Protein AF-G1V9U9-F1 (afdb_monomer_lite)

Radius of gyration: 15.16 Å; chains: 1; bounding box: 23×29×42 Å

Secondary structure (DSSP, 8-state):
-PPPPPPPTT-HHHHHIIIIISS-EEEEEETTEEEEEE--S-GGGGTTT--

Foldseek 3Di:
DPDDDDDDPPDPVVVCCVPPVVFDWDFDQDPNDTDIDTPDPDPVVVVPPDD

Structure (mmCIF, N/CA/C/O backbone):
data_AF-G1V9U9-F1
#
_entry.id   AF-G1V9U9-F1
#
loop_
_atom_site.group_PDB
_atom_site.id
_atom_site.type_symbol
_atom_site.label_atom_id
_atom_site.label_alt_id
_atom_site.label_comp_id
_atom_site.label_asym_id
_atom_site.label_entity_id
_atom_site.label_seq_id
_atom_site.pdbx_PDB_ins_code
_atom_site.Cartn_x
_atom_site.Cartn_y
_atom_site.Cartn_z
_atom_site.occupancy
_atom_site.B_iso_or_equiv
_atom_site.auth_seq_id
_atom_site.auth_comp_id
_atom_site.auth_asym_id
_atom_site.auth_atom_id
_atom_site.pdbx_PDB_model_num
ATOM 1 N N . SER A 1 1 ? 3.805 21.275 23.395 1.00 62.78 1 SER A N 1
ATOM 2 C CA . SER A 1 1 ? 3.111 20.513 22.340 1.00 62.78 1 SER A CA 1
ATOM 3 C C . SER A 1 1 ? 2.166 19.546 23.020 1.00 62.78 1 SER A C 1
ATOM 5 O O . SER A 1 1 ? 2.629 18.691 23.771 1.00 62.78 1 SER A O 1
ATOM 7 N N . GLU A 1 2 ? 0.861 19.762 22.884 1.00 73.00 2 GLU A N 1
ATOM 8 C CA . GLU A 1 2 ? -0.146 18.911 23.514 1.00 73.00 2 GLU A CA 1
ATOM 9 C C . GLU A 1 2 ? -0.105 17.533 22.838 1.00 73.00 2 GLU A C 1
ATOM 11 O O . GLU A 1 2 ? -0.282 17.411 21.626 1.00 73.00 2 GLU A O 1
ATOM 16 N N . LYS A 1 3 ? 0.245 16.488 23.597 1.00 76.69 3 LYS A N 1
ATOM 17 C CA . LYS A 1 3 ? 0.386 15.144 23.030 1.00 76.69 3 LYS A CA 1
ATOM 18 C C . LYS A 1 3 ? -0.998 14.619 22.662 1.00 76.69 3 LYS A C 1
ATOM 20 O O . LYS A 1 3 ? -1.853 14.442 23.528 1.00 76.69 3 LYS A O 1
ATOM 25 N N . VAL A 1 4 ? -1.193 14.333 21.378 1.00 78.88 4 VAL A N 1
ATOM 26 C CA . VAL A 1 4 ? -2.416 13.706 20.869 1.00 78.88 4 VAL A CA 1
ATOM 27 C C . VAL A 1 4 ? -2.633 12.367 21.581 1.00 78.88 4 VAL A C 1
ATOM 29 O O . VAL A 1 4 ? -1.719 11.544 21.679 1.00 78.88 4 VAL A O 1
ATOM 32 N N . LYS A 1 5 ? -3.849 12.147 22.094 1.00 85.19 5 LYS A N 1
ATOM 33 C CA . LYS A 1 5 ? -4.210 10.905 22.790 1.00 85.19 5 LYS A CA 1
ATOM 34 C C . LYS A 1 5 ? -4.152 9.705 21.825 1.00 85.19 5 LYS A C 1
ATOM 36 O O . LYS A 1 5 ? -4.626 9.822 20.694 1.00 85.19 5 LYS A O 1
ATOM 41 N N . PRO A 1 6 ? -3.631 8.538 22.254 1.00 83.00 6 PRO A N 1
ATOM 42 C CA . PRO A 1 6 ? -3.570 7.348 21.408 1.00 83.00 6 PRO A CA 1
ATOM 43 C C . PRO A 1 6 ? -4.951 6.905 20.908 1.00 83.00 6 PRO A C 1
ATOM 45 O O . PRO A 1 6 ? -5.915 6.834 21.672 1.00 83.00 6 PRO A O 1
ATOM 48 N N . LEU A 1 7 ? -5.039 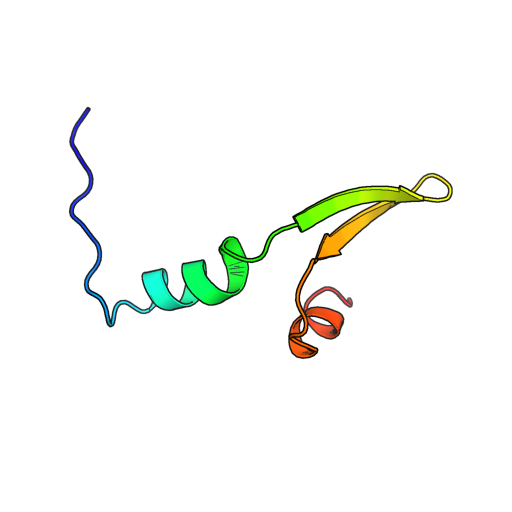6.545 19.624 1.00 86.44 7 LEU A N 1
ATOM 49 C CA . LEU A 1 7 ? -6.271 6.019 19.036 1.00 86.44 7 LEU A CA 1
ATOM 50 C C . LEU A 1 7 ? -6.606 4.630 19.595 1.00 86.44 7 LEU A C 1
ATOM 52 O O . LEU A 1 7 ? -5.738 3.754 19.702 1.00 86.44 7 LEU A O 1
ATOM 56 N N . LYS A 1 8 ? -7.900 4.397 19.853 1.00 90.12 8 LYS A N 1
ATOM 57 C CA . LYS A 1 8 ? -8.435 3.064 20.173 1.00 90.12 8 LYS A CA 1
ATOM 58 C C . LYS A 1 8 ? -8.050 2.060 19.078 1.00 90.12 8 LYS A C 1
ATOM 60 O O . LYS A 1 8 ? -8.028 2.400 17.895 1.00 90.12 8 LYS A O 1
ATOM 65 N N . LYS A 1 9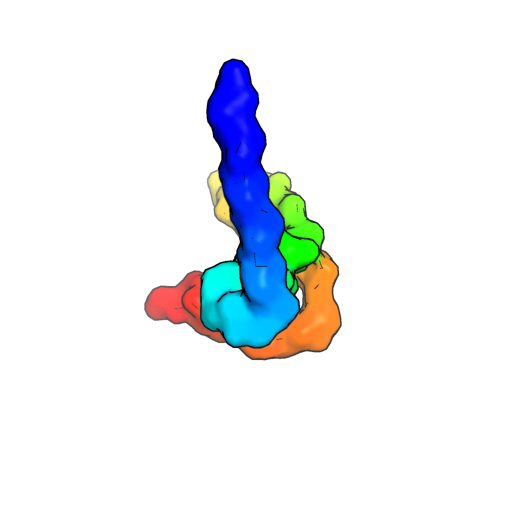 ? -7.776 0.806 19.462 1.00 82.06 9 LYS A N 1
ATOM 66 C CA . LYS A 1 9 ? -7.352 -0.258 18.527 1.00 82.06 9 LYS A CA 1
ATOM 67 C C . LYS A 1 9 ? -8.379 -0.522 17.417 1.00 82.06 9 LYS A C 1
ATOM 69 O O . LYS A 1 9 ? -7.980 -0.756 16.287 1.00 82.06 9 LYS A O 1
ATOM 74 N N . THR A 1 10 ? -9.667 -0.400 17.726 1.00 87.12 10 THR A N 1
ATOM 75 C CA . THR A 1 10 ? -10.798 -0.580 16.799 1.00 87.12 10 THR A CA 1
ATOM 76 C C . THR A 1 10 ? -11.183 0.694 16.039 1.00 87.12 10 THR A C 1
ATOM 78 O O . THR A 1 10 ? -12.218 0.737 15.379 1.00 87.12 10 THR A O 1
ATOM 81 N N . SER A 1 11 ? -10.387 1.764 16.137 1.00 92.44 11 SER A N 1
ATOM 82 C CA . SER A 1 11 ? -10.673 3.012 15.431 1.00 92.44 11 SER A CA 1
ATOM 83 C C . SER A 1 11 ? -10.607 2.811 13.917 1.00 92.44 11 SER A C 1
ATOM 85 O O . SER A 1 11 ? -9.588 2.360 13.387 1.00 92.44 11 SER A O 1
ATOM 87 N N . ARG A 1 12 ? -11.659 3.239 13.210 1.00 88.25 12 ARG A N 1
ATOM 88 C CA . ARG A 1 12 ? -11.707 3.265 11.739 1.00 88.25 12 ARG A CA 1
ATOM 89 C C . ARG A 1 12 ? -10.541 4.050 11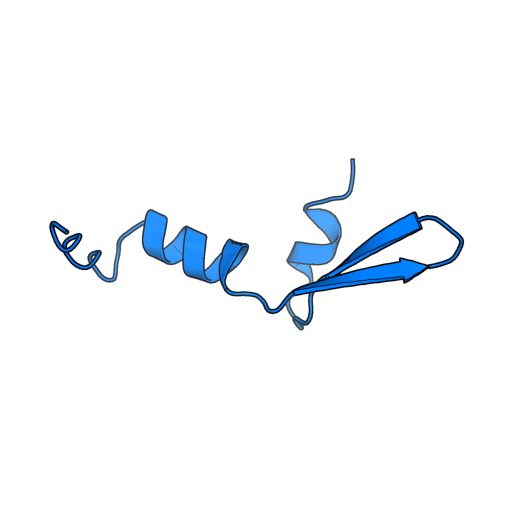.140 1.00 88.25 12 ARG A C 1
ATOM 91 O O . ARG A 1 12 ? -9.975 3.618 10.147 1.00 88.25 12 ARG A O 1
ATOM 98 N N . LEU A 1 13 ? -10.136 5.153 11.778 1.00 87.69 13 LEU A N 1
ATOM 99 C CA . LEU A 1 13 ? -8.989 5.953 11.341 1.00 87.69 13 LEU A CA 1
ATOM 100 C C . LEU A 1 13 ? -7.681 5.160 11.441 1.00 87.69 13 LEU A C 1
ATOM 102 O O . LEU A 1 13 ? -6.847 5.219 10.547 1.00 87.69 13 LEU A O 1
ATOM 106 N N . LYS A 1 14 ? -7.510 4.373 12.508 1.00 84.88 14 LYS A N 1
ATOM 107 C CA . LYS A 1 14 ? -6.323 3.528 12.678 1.00 84.88 14 LYS A CA 1
ATOM 108 C C . LYS A 1 14 ? -6.277 2.419 11.627 1.00 84.88 14 LYS A C 1
ATOM 110 O O . LYS A 1 14 ? -5.213 2.160 11.075 1.00 84.88 14 LYS A O 1
ATOM 115 N N . ALA A 1 15 ? -7.424 1.810 11.322 1.00 83.25 15 ALA A N 1
ATOM 116 C CA . ALA A 1 15 ? -7.540 0.854 10.227 1.00 83.25 15 ALA A CA 1
ATOM 117 C C . ALA A 1 15 ? -7.229 1.519 8.878 1.00 83.25 15 ALA A C 1
ATOM 119 O O . ALA A 1 15 ? -6.427 0.985 8.121 1.00 83.25 15 ALA A O 1
ATOM 120 N N . PHE A 1 16 ? -7.771 2.709 8.610 1.00 83.31 16 PHE A N 1
ATOM 121 C CA . PHE A 1 16 ? -7.472 3.471 7.399 1.00 83.31 16 PHE A CA 1
ATOM 122 C C . PHE A 1 16 ? -5.972 3.761 7.260 1.00 83.31 16 PHE A C 1
ATOM 124 O O . PHE A 1 16 ? -5.393 3.453 6.229 1.00 83.31 16 PHE A O 1
ATOM 131 N N . ILE A 1 17 ? -5.309 4.260 8.306 1.00 82.94 17 ILE A N 1
ATOM 132 C CA . ILE A 1 17 ? -3.862 4.534 8.295 1.00 82.94 17 ILE A CA 1
ATOM 133 C C . ILE A 1 17 ? -3.051 3.246 8.077 1.00 82.94 17 ILE A C 1
ATOM 135 O O . ILE A 1 17 ? -2.108 3.235 7.286 1.00 82.94 17 ILE A O 1
ATOM 139 N N . LEU A 1 18 ? -3.418 2.145 8.740 1.00 75.12 18 LEU A N 1
ATOM 140 C CA . LEU A 1 18 ? -2.734 0.858 8.577 1.00 75.12 18 LEU A CA 1
ATOM 141 C C . LEU A 1 18 ? -2.834 0.328 7.143 1.00 75.12 18 LEU A C 1
ATOM 143 O O . LEU A 1 18 ? -1.873 -0.228 6.620 1.00 75.12 18 LEU A O 1
ATOM 147 N N . HIS A 1 19 ? -3.993 0.490 6.511 1.00 75.56 19 HIS A N 1
ATOM 148 C CA . HIS A 1 19 ? -4.190 0.029 5.147 1.00 75.56 19 HIS A CA 1
ATOM 149 C C . HIS A 1 19 ? -3.581 1.038 4.166 1.00 75.56 19 HIS A C 1
ATOM 151 O O . HIS A 1 19 ? -2.687 0.695 3.411 1.00 75.56 19 HIS A O 1
ATOM 157 N N . PHE A 1 20 ? -3.977 2.299 4.183 1.00 69.00 20 PHE A N 1
ATOM 158 C CA . PHE A 1 20 ? -3.666 3.219 3.088 1.00 69.00 20 PHE A CA 1
ATOM 159 C C . PHE A 1 20 ? -2.382 4.032 3.271 1.00 69.00 20 PHE A C 1
ATOM 161 O O . PHE A 1 20 ? -1.806 4.465 2.282 1.00 69.00 20 PHE A O 1
ATOM 168 N N . VAL A 1 21 ? -1.907 4.226 4.504 1.00 74.25 21 VAL A N 1
ATOM 169 C CA . VAL A 1 21 ? -0.758 5.110 4.790 1.00 74.25 21 VAL A CA 1
ATOM 170 C C . VAL A 1 21 ? 0.499 4.324 5.164 1.00 74.25 21 VAL A C 1
ATOM 172 O O . VAL A 1 21 ? 1.609 4.800 4.970 1.00 74.25 21 VAL A O 1
ATOM 175 N N . SER A 1 22 ? 0.347 3.108 5.692 1.00 78.88 22 SER A N 1
ATOM 176 C CA . SER A 1 22 ? 1.474 2.346 6.255 1.00 78.88 22 SER A CA 1
ATOM 177 C C . SER A 1 22 ? 2.224 1.490 5.232 1.00 78.88 22 SER A C 1
ATOM 179 O O . SER A 1 22 ? 3.189 0.821 5.595 1.00 78.88 22 SER A O 1
ATOM 181 N N . VAL A 1 23 ? 1.786 1.465 3.969 1.00 82.19 23 VAL A N 1
ATOM 182 C CA . VAL A 1 23 ? 2.488 0.727 2.913 1.00 82.19 23 VAL A CA 1
ATOM 183 C C . VAL A 1 23 ? 3.747 1.503 2.517 1.00 82.19 23 VAL A C 1
ATOM 185 O O . VAL A 1 23 ? 3.638 2.683 2.179 1.00 82.19 23 VAL A O 1
ATOM 188 N N . PRO A 1 24 ? 4.938 0.874 2.518 1.00 85.94 24 PRO A N 1
ATOM 189 C CA . PRO A 1 24 ? 6.142 1.517 2.014 1.00 85.94 24 PRO A CA 1
ATOM 190 C C . PRO A 1 24 ? 5.962 1.895 0.544 1.00 85.94 24 PRO A C 1
ATOM 192 O O . PRO A 1 24 ? 5.598 1.061 -0.288 1.00 85.94 24 PRO A O 1
ATOM 195 N N . ALA A 1 25 ? 6.244 3.153 0.226 1.00 88.25 25 ALA A N 1
ATOM 196 C CA . ALA A 1 25 ? 6.076 3.692 -1.111 1.00 88.25 25 ALA A CA 1
ATOM 197 C C . ALA A 1 25 ? 7.280 4.544 -1.511 1.00 88.25 25 ALA A C 1
ATOM 199 O O . ALA A 1 25 ? 7.933 5.159 -0.662 1.00 88.25 25 ALA A O 1
ATOM 200 N N . LYS A 1 26 ? 7.568 4.597 -2.8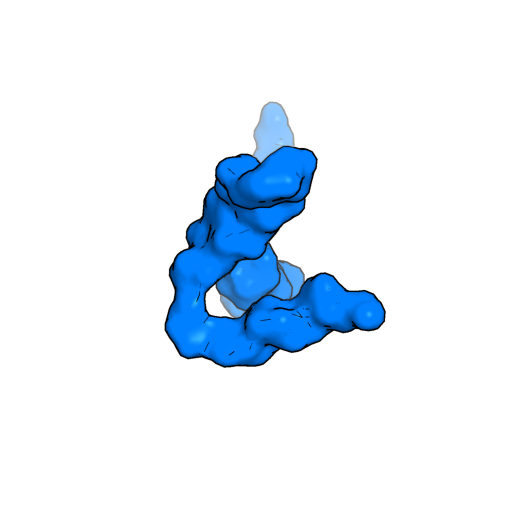11 1.00 91.31 26 LYS A N 1
ATOM 201 C CA . LYS A 1 26 ? 8.630 5.439 -3.366 1.00 91.31 26 LYS A CA 1
ATOM 202 C C . LYS A 1 26 ? 8.210 6.015 -4.710 1.00 91.31 26 LYS A C 1
ATOM 204 O O . LYS A 1 26 ? 7.812 5.276 -5.603 1.00 91.31 26 LYS A O 1
ATOM 209 N N . TRP A 1 27 ? 8.378 7.323 -4.877 1.00 93.00 27 TRP A N 1
ATOM 210 C CA . TRP A 1 27 ? 8.300 7.955 -6.190 1.00 93.00 27 TRP A CA 1
ATOM 211 C C . TRP A 1 27 ? 9.553 7.622 -7.000 1.00 93.00 27 TRP A C 1
ATOM 213 O O . TRP A 1 27 ? 10.678 7.874 -6.560 1.00 93.00 27 TRP A O 1
ATOM 223 N N . VAL A 1 28 ? 9.360 7.043 -8.181 1.00 94.94 28 VAL A N 1
ATOM 224 C CA . VAL A 1 28 ? 10.430 6.681 -9.113 1.00 94.94 28 VAL A CA 1
ATOM 225 C C . VAL A 1 28 ? 10.213 7.434 -10.418 1.00 94.94 28 VAL A C 1
ATOM 227 O O . VAL A 1 28 ? 9.091 7.536 -10.911 1.00 94.94 28 VAL A O 1
ATOM 230 N N . ARG A 1 29 ? 11.293 7.985 -10.977 1.00 96.00 29 ARG A N 1
ATOM 231 C CA . ARG A 1 29 ? 11.249 8.682 -12.261 1.00 96.00 29 ARG A CA 1
ATOM 232 C C . ARG A 1 29 ? 11.532 7.697 -13.393 1.00 96.00 29 ARG A C 1
ATOM 234 O O . ARG A 1 29 ? 12.648 7.199 -13.499 1.00 96.00 29 ARG A O 1
ATOM 241 N N . THR A 1 30 ? 10.542 7.468 -14.248 1.00 94.44 30 THR A N 1
ATOM 242 C CA . THR A 1 30 ? 10.614 6.547 -15.392 1.00 94.44 30 THR A CA 1
ATOM 243 C C . THR A 1 30 ? 10.180 7.289 -16.647 1.00 94.44 30 THR A C 1
ATOM 245 O O . THR A 1 30 ? 9.099 7.868 -16.671 1.00 94.44 30 THR A O 1
ATOM 248 N N . GLY A 1 31 ? 11.018 7.326 -17.690 1.00 88.00 31 GLY A N 1
ATOM 249 C CA . GLY A 1 31 ? 10.617 7.861 -19.002 1.00 88.00 31 GLY A CA 1
ATOM 250 C C . GLY A 1 31 ? 10.017 9.278 -18.979 1.00 88.00 31 GLY A C 1
ATOM 251 O O . GLY A 1 31 ? 9.126 9.570 -19.763 1.00 88.00 31 GLY A O 1
ATOM 252 N N . ARG A 1 32 ? 10.494 10.161 -18.083 1.00 94.50 32 ARG A N 1
ATOM 253 C CA . ARG A 1 32 ? 9.996 11.536 -17.815 1.00 94.50 32 ARG A CA 1
ATOM 254 C C . ARG A 1 32 ? 8.724 11.658 -16.962 1.00 94.50 32 ARG A C 1
ATOM 256 O O . ARG A 1 32 ? 8.357 12.786 -16.625 1.00 94.50 32 ARG A O 1
ATOM 263 N N . GLN A 1 33 ? 8.128 10.559 -16.520 1.00 94.56 33 GLN A N 1
ATOM 264 C CA . GLN A 1 33 ? 7.017 10.548 -15.565 1.00 94.56 33 GLN A CA 1
ATOM 265 C C . GLN A 1 33 ? 7.507 10.197 -14.155 1.00 94.56 33 GLN A C 1
ATOM 267 O O . GLN A 1 33 ? 8.494 9.479 -13.993 1.00 94.56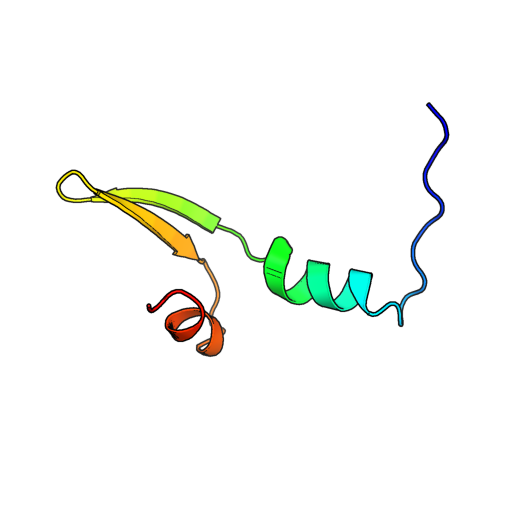 33 GLN A O 1
ATOM 272 N N . ASN A 1 34 ? 6.838 10.728 -13.130 1.00 92.88 34 ASN A N 1
ATOM 273 C CA . ASN A 1 34 ? 7.025 10.285 -11.749 1.00 92.88 34 ASN A CA 1
ATOM 274 C C . ASN A 1 34 ? 5.914 9.285 -11.431 1.00 92.88 34 ASN A C 1
ATOM 276 O O . ASN A 1 34 ? 4.741 9.642 -11.479 1.00 92.88 34 ASN A O 1
ATOM 280 N N . VAL A 1 35 ? 6.292 8.051 -11.119 1.00 90.19 35 VAL A N 1
ATOM 281 C CA . VAL A 1 35 ? 5.371 6.952 -10.818 1.00 90.19 35 VAL A CA 1
ATOM 282 C C . VAL A 1 35 ? 5.527 6.578 -9.350 1.00 90.19 35 VAL A C 1
ATOM 284 O O . VAL A 1 35 ? 6.652 6.449 -8.857 1.00 90.19 35 VAL A O 1
ATOM 287 N N . LEU A 1 36 ? 4.415 6.425 -8.633 1.00 88.94 36 LEU A N 1
ATOM 288 C CA . LEU A 1 36 ? 4.429 5.955 -7.252 1.00 88.94 36 LEU A CA 1
ATOM 289 C C . LEU A 1 36 ? 4.514 4.432 -7.248 1.00 88.94 36 LEU A C 1
ATOM 291 O O . LEU A 1 36 ? 3.574 3.760 -7.658 1.00 88.94 36 LEU A O 1
ATOM 295 N N . ASN A 1 37 ? 5.626 3.884 -6.766 1.00 88.25 37 ASN A N 1
ATOM 296 C CA . ASN A 1 37 ? 5.764 2.449 -6.579 1.00 88.25 37 ASN A CA 1
ATOM 297 C C . ASN A 1 37 ? 5.366 2.061 -5.150 1.00 88.25 37 ASN A C 1
ATOM 299 O O . ASN A 1 37 ? 5.939 2.586 -4.190 1.00 88.25 37 ASN A O 1
ATOM 303 N N . LEU A 1 38 ? 4.410 1.141 -5.013 1.00 89.19 38 LEU A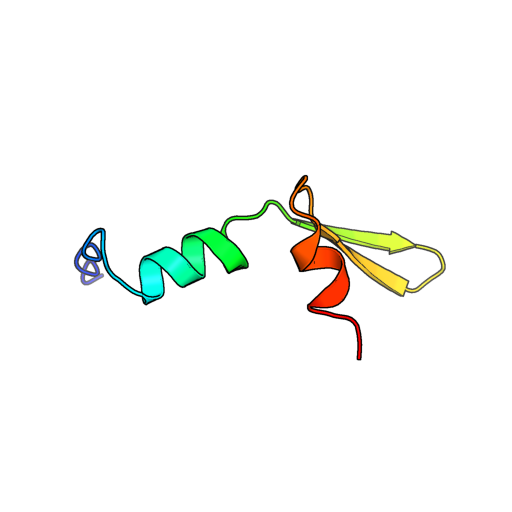 N 1
ATOM 304 C CA . LEU A 1 38 ? 3.950 0.602 -3.731 1.00 89.19 38 LEU A CA 1
ATOM 305 C C . LEU A 1 38 ? 4.584 -0.774 -3.498 1.00 89.19 38 LEU A C 1
ATOM 307 O O . LEU A 1 38 ? 4.363 -1.704 -4.270 1.00 89.19 38 LEU A O 1
ATOM 311 N N . TYR A 1 39 ? 5.356 -0.930 -2.421 1.00 87.44 39 TYR A N 1
ATOM 312 C CA . TYR A 1 39 ? 6.035 -2.190 -2.100 1.00 87.44 39 TYR A CA 1
ATOM 313 C C . TYR A 1 39 ? 5.147 -3.078 -1.232 1.00 87.44 39 TYR A C 1
ATOM 315 O O . TYR A 1 39 ? 5.349 -3.224 -0.025 1.00 87.44 39 TYR A O 1
ATOM 323 N N . THR A 1 40 ? 4.123 -3.662 -1.846 1.00 86.62 40 THR A N 1
ATOM 324 C CA . THR A 1 40 ? 3.194 -4.567 -1.170 1.00 86.62 40 THR A CA 1
ATOM 325 C C . THR A 1 40 ? 2.785 -5.718 -2.080 1.00 86.62 40 THR A C 1
ATOM 327 O O . THR A 1 40 ? 2.693 -5.562 -3.291 1.00 86.62 40 THR A O 1
ATOM 330 N N . ASN A 1 41 ? 2.515 -6.884 -1.493 1.00 86.00 41 ASN A N 1
ATOM 331 C CA . ASN A 1 41 ? 1.952 -8.046 -2.186 1.00 86.00 41 ASN A CA 1
ATOM 332 C C . ASN A 1 41 ? 0.420 -7.971 -2.330 1.00 86.00 41 ASN A C 1
ATOM 334 O O . ASN A 1 41 ? -0.210 -8.893 -2.842 1.00 86.00 41 ASN A O 1
ATOM 338 N N . LYS A 1 42 ? -0.195 -6.905 -1.814 1.00 85.50 42 LYS A N 1
ATOM 339 C CA . LYS A 1 42 ? -1.638 -6.703 -1.827 1.00 85.50 42 LYS A CA 1
ATOM 340 C C . LYS A 1 42 ? -2.073 -6.178 -3.193 1.00 85.50 42 LYS A C 1
ATOM 342 O O . LYS A 1 42 ? -1.856 -5.014 -3.517 1.00 85.50 42 LYS A O 1
ATOM 347 N N . THR A 1 43 ? -2.714 -7.040 -3.970 1.00 83.81 43 THR A N 1
ATOM 348 C CA . THR A 1 43 ? -3.116 -6.758 -5.356 1.00 83.81 43 THR A CA 1
ATOM 349 C C . THR A 1 43 ? -4.147 -5.641 -5.477 1.00 83.81 43 THR A C 1
ATOM 351 O O . THR A 1 43 ? -4.116 -4.899 -6.449 1.00 83.81 43 THR A O 1
ATOM 354 N N . TYR A 1 44 ? -4.997 -5.446 -4.465 1.00 82.56 44 TYR A N 1
ATOM 355 C CA . TYR A 1 44 ? -6.045 -4.423 -4.500 1.00 82.56 44 TYR A CA 1
ATOM 356 C C . TYR A 1 44 ? -5.519 -2.985 -4.641 1.00 82.56 44 TYR A C 1
ATOM 358 O O . TYR A 1 44 ? -6.275 -2.116 -5.047 1.00 82.56 44 TYR A O 1
ATOM 366 N N . TYR A 1 45 ? -4.243 -2.697 -4.343 1.00 80.75 45 TYR A N 1
ATOM 367 C CA . TYR A 1 45 ? -3.677 -1.358 -4.575 1.00 80.75 45 TYR A CA 1
ATOM 368 C C . TYR A 1 45 ? -3.353 -1.060 -6.037 1.00 80.75 45 TYR A C 1
ATOM 370 O O . TYR A 1 45 ? -3.170 0.108 -6.369 1.00 80.75 45 TYR A O 1
ATOM 378 N N . ALA A 1 46 ? -3.265 -2.080 -6.895 1.00 81.06 46 ALA A N 1
ATOM 379 C CA . ALA A 1 46 ? -2.985 -1.879 -8.314 1.00 81.06 46 ALA A CA 1
ATOM 380 C C . ALA A 1 46 ? -4.117 -1.114 -9.019 1.00 81.06 46 ALA A C 1
ATOM 382 O O . ALA A 1 46 ? -3.865 -0.423 -9.999 1.00 81.06 46 ALA A O 1
ATOM 383 N N . GLU A 1 47 ? -5.341 -1.207 -8.494 1.00 80.75 47 GLU A N 1
ATOM 384 C CA . GLU A 1 47 ? -6.546 -0.647 -9.112 1.00 80.75 47 GLU A CA 1
ATOM 385 C C . GLU A 1 47 ? -6.986 0.686 -8.489 1.00 80.75 47 GLU A C 1
ATOM 387 O O . GLU A 1 47 ? -7.689 1.455 -9.128 1.00 80.75 47 GLU A O 1
ATOM 392 N N . VAL A 1 48 ? -6.550 1.004 -7.263 1.00 73.94 48 VAL A N 1
ATOM 393 C CA . VAL A 1 48 ? -7.014 2.189 -6.502 1.00 73.94 48 VAL A CA 1
ATOM 394 C C . VAL A 1 48 ? -6.700 3.520 -7.195 1.00 73.94 48 VAL A C 1
ATOM 396 O O . VAL A 1 48 ? -7.382 4.510 -6.944 1.00 73.94 48 VAL A O 1
ATOM 399 N N . PHE A 1 49 ? -5.664 3.558 -8.033 1.00 70.38 49 PHE A N 1
ATOM 400 C CA . PHE A 1 49 ? -5.156 4.782 -8.664 1.00 70.38 49 PHE A CA 1
ATOM 401 C C . PHE A 1 49 ? -5.289 4.781 -10.192 1.00 70.38 49 PHE A C 1
ATOM 403 O O . PHE A 1 49 ? -4.659 5.608 -10.850 1.00 70.38 49 PHE A O 1
ATOM 410 N N . LEU A 1 50 ? -6.051 3.841 -10.756 1.00 70.25 50 LEU A N 1
ATOM 411 C CA . LEU A 1 50 ? -6.409 3.855 -12.171 1.00 70.25 50 LEU A CA 1
ATOM 412 C C . LEU A 1 50 ? -7.656 4.738 -12.323 1.00 70.25 50 LEU A C 1
ATOM 414 O O . LEU A 1 50 ? -8.666 4.480 -11.672 1.00 70.25 50 LEU A O 1
ATOM 418 N N . GLU A 1 51 ? -7.538 5.806 -13.112 1.00 59.16 51 GLU A N 1
ATOM 419 C CA . GLU A 1 51 ? -8.607 6.769 -13.422 1.00 59.16 51 GLU A CA 1
ATOM 420 C C . GLU A 1 51 ? -9.371 6.356 -14.687 1.00 59.16 51 GLU A C 1
ATOM 422 O O . GLU A 1 51 ? -8.709 5.879 -15.642 1.00 59.16 51 GLU A O 1
#

Sequence (51 aa):
SEKVKPLKKTSRLKAFILHFVSVPAKWVRTGRQNVLNLYTNKTYYAEVFLE

pLDDT: mean 83.56, std 8.18, range [59.16, 96.0]